Protein AF-A0AAV8G4L3-F1 (afdb_monomer_lite)

Radius of gyration: 15.24 Å; chains: 1; bounding box: 41×36×33 Å

Secondary structure (DSSP, 8-state):
-HHHHHHHHHHHHHHHHHHHHHHHH-TT--EEEEEEETT-TTTHHHHHHHHHHHHHHT-TTPEEEEEEE-TTSTTPPPHHHHHHHTTGGGT-----

InterPro domains:
  IPR006689 Small GTPase superfamily, ARF/SAR type [PF00025] (18-96)
  IPR006689 Small GTPase superfamily, ARF/SAR type [PR00328] (18-43)
  IPR006689 Small GTPase superfamily, ARF/SAR type [PR00328] (62-83)
  IPR024156 Small GTPase superfamily, ARF type [PTHR11711] (18-96)
  IPR027417 P-loop containing nucleoside triphosphate hydrolase [G3DSA:3.40.50.300] (16-96)
  IPR027417 P-loop containing nucleoside triphosphate hydrolase [SSF52540] (18-87)

Foldseek 3Di:
DVVVVVVVVVVVVVVVVVVVCCVVVQVPAQADEAEDAQQCPPCLLVSLVVVVVSCVPRNVNHHYDYHQPPPVDPRGHDPVRSCVSSVCVVSPPDPD

pLDDT: mean 80.6, std 14.78, range [37.38, 97.06]

Structure (mmCIF, N/CA/C/O backbone):
data_AF-A0AAV8G4L3-F1
#
_entry.id   AF-A0AAV8G4L3-F1
#
loop_
_atom_site.group_PDB
_atom_site.id
_atom_site.type_symbol
_atom_site.label_atom_id
_atom_site.label_alt_id
_atom_site.label_comp_id
_atom_site.label_asym_id
_atom_site.label_entity_id
_atom_site.label_seq_id
_atom_site.pdbx_PDB_ins_code
_atom_site.Cartn_x
_atom_site.Cartn_y
_atom_site.Cartn_z
_atom_site.occupancy
_atom_site.B_iso_or_equiv
_atom_site.auth_seq_id
_atom_site.auth_comp_id
_atom_site.auth_asym_id
_atom_site.auth_atom_id
_atom_site.pdbx_PDB_model_num
ATOM 1 N N . MET A 1 1 ? 26.419 19.169 -6.362 1.00 51.41 1 MET A N 1
ATOM 2 C CA . MET A 1 1 ? 26.296 18.342 -5.135 1.00 51.41 1 MET A CA 1
ATOM 3 C C . MET A 1 1 ? 25.146 18.800 -4.229 1.00 51.41 1 MET A C 1
ATOM 5 O O . MET A 1 1 ? 24.389 17.944 -3.806 1.00 51.41 1 MET A O 1
ATOM 9 N N . LEU A 1 2 ? 24.950 20.106 -3.977 1.00 50.97 2 LEU A N 1
ATOM 10 C CA . LEU A 1 2 ? 23.871 20.629 -3.110 1.00 50.97 2 LEU A CA 1
ATOM 11 C C . LEU A 1 2 ? 22.449 20.593 -3.715 1.00 50.97 2 LEU A C 1
ATOM 13 O O . LEU A 1 2 ? 21.473 20.571 -2.970 1.00 50.97 2 LEU A O 1
ATOM 17 N N . GLU A 1 3 ? 22.304 20.557 -5.042 1.00 54.88 3 GLU A N 1
ATOM 18 C CA . GLU A 1 3 ? 20.980 20.543 -5.694 1.00 54.88 3 GLU A CA 1
ATOM 19 C C . GLU A 1 3 ? 20.198 19.240 -5.464 1.00 54.88 3 GL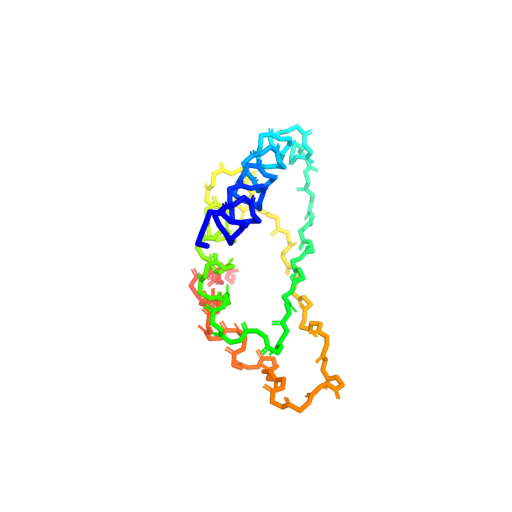U A C 1
ATOM 21 O O . GLU A 1 3 ? 18.993 19.289 -5.225 1.00 54.88 3 GLU A O 1
ATOM 26 N N . ASN A 1 4 ? 20.881 18.091 -5.400 1.00 56.00 4 ASN A N 1
ATOM 27 C CA . ASN A 1 4 ? 20.243 16.805 -5.087 1.00 56.00 4 ASN A CA 1
ATOM 28 C C . ASN A 1 4 ? 19.673 16.763 -3.658 1.00 56.00 4 ASN A C 1
ATOM 30 O O . ASN A 1 4 ? 18.623 16.165 -3.427 1.00 56.00 4 ASN A O 1
ATOM 34 N N . TYR A 1 5 ? 20.315 17.448 -2.706 1.00 62.03 5 TYR A N 1
ATOM 35 C CA . TYR A 1 5 ? 19.820 17.529 -1.329 1.00 62.03 5 TYR A CA 1
ATOM 36 C C . TYR A 1 5 ? 18.576 18.406 -1.210 1.00 62.03 5 TYR A C 1
ATOM 38 O O . TYR A 1 5 ? 17.708 18.102 -0.400 1.00 62.03 5 TYR A O 1
ATOM 46 N N . LYS A 1 6 ? 18.436 19.453 -2.036 1.00 62.38 6 LYS A N 1
ATOM 47 C CA . LYS A 1 6 ? 17.231 20.299 -2.035 1.00 62.38 6 LYS A CA 1
ATOM 48 C C . LYS A 1 6 ? 15.986 19.510 -2.440 1.00 62.38 6 LYS A C 1
ATOM 50 O O . LYS A 1 6 ? 14.959 19.641 -1.782 1.00 62.38 6 LYS A O 1
ATOM 55 N N . GLY A 1 7 ? 16.088 18.658 -3.463 1.00 69.69 7 GLY A N 1
ATOM 56 C CA . GLY A 1 7 ? 14.985 17.785 -3.880 1.00 69.69 7 GLY A CA 1
ATOM 57 C C . GLY A 1 7 ? 14.605 16.761 -2.807 1.00 69.69 7 GLY A C 1
ATOM 58 O O . GLY A 1 7 ? 13.424 16.546 -2.537 1.00 69.69 7 GLY A O 1
ATOM 59 N N . TRP A 1 8 ? 15.603 16.175 -2.141 1.00 67.81 8 TRP A N 1
ATOM 60 C CA . TRP A 1 8 ? 15.376 15.217 -1.060 1.00 67.81 8 TRP A CA 1
ATOM 61 C C . TRP A 1 8 ? 14.757 15.875 0.179 1.00 67.81 8 TRP A C 1
ATOM 63 O O . TRP A 1 8 ? 13.735 15.407 0.675 1.00 67.81 8 TRP A O 1
ATOM 73 N N . LEU A 1 9 ? 15.304 17.009 0.624 1.00 65.50 9 LEU A N 1
ATOM 74 C CA . LEU A 1 9 ? 14.768 17.780 1.746 1.00 65.50 9 LEU A CA 1
ATOM 75 C C . LEU A 1 9 ? 13.337 18.242 1.466 1.00 65.50 9 LEU A C 1
ATOM 77 O O . LEU A 1 9 ? 12.475 18.055 2.317 1.00 65.50 9 LEU A O 1
ATOM 81 N N . ALA A 1 10 ? 13.048 18.767 0.272 1.00 69.31 10 ALA A N 1
ATOM 82 C CA . ALA A 1 10 ? 11.690 19.160 -0.101 1.00 69.31 10 ALA A CA 1
ATOM 83 C C . ALA A 1 10 ? 10.711 17.975 -0.050 1.00 69.31 10 ALA A C 1
ATOM 85 O O . ALA A 1 10 ? 9.605 18.122 0.465 1.00 69.31 10 ALA A O 1
ATOM 86 N N . LYS A 1 11 ? 11.120 16.785 -0.511 1.00 66.50 11 LYS A N 1
ATOM 87 C CA . LYS A 1 11 ? 10.301 15.565 -0.439 1.00 66.50 11 LYS A CA 1
ATOM 88 C C . LYS A 1 11 ? 10.072 15.110 1.006 1.00 66.50 11 LYS A C 1
ATOM 90 O O . LYS A 1 11 ? 8.945 14.773 1.350 1.00 66.50 11 LYS A O 1
ATOM 95 N N . VAL A 1 12 ? 11.098 15.155 1.857 1.00 71.06 12 VAL A N 1
ATOM 96 C CA . VAL A 1 12 ? 10.993 14.819 3.290 1.00 71.06 12 VAL A CA 1
ATOM 97 C C . VAL A 1 12 ? 10.082 15.802 4.030 1.00 71.06 12 VAL A C 1
ATOM 99 O O . VAL A 1 12 ? 9.189 15.374 4.757 1.00 71.06 12 VAL A O 1
ATOM 102 N N . TYR A 1 13 ? 10.245 17.108 3.806 1.00 71.75 13 TYR A N 1
ATOM 103 C CA . TYR A 1 13 ? 9.383 18.137 4.392 1.00 71.75 13 TYR A CA 1
ATOM 104 C C . TYR A 1 13 ? 7.939 18.030 3.899 1.00 71.75 13 TYR A C 1
ATOM 106 O O . TYR A 1 13 ? 7.018 18.170 4.699 1.00 71.75 13 TYR A O 1
ATOM 114 N N . LEU A 1 14 ? 7.726 17.739 2.612 1.00 73.56 14 LEU A N 1
ATOM 115 C CA . LEU A 1 14 ? 6.390 17.527 2.058 1.00 73.56 14 LEU A CA 1
ATOM 116 C C . LEU A 1 14 ? 5.714 16.306 2.691 1.00 73.56 14 LEU A C 1
ATOM 118 O O . LEU A 1 14 ? 4.560 16.395 3.101 1.00 73.56 14 LEU A O 1
ATOM 122 N N . ILE A 1 15 ? 6.443 15.193 2.831 1.00 71.31 15 ILE A N 1
ATOM 123 C CA . ILE A 1 15 ? 5.964 14.000 3.539 1.00 71.31 15 ILE A CA 1
ATOM 124 C C . ILE A 1 15 ? 5.593 14.366 4.980 1.00 71.31 15 ILE A C 1
ATOM 126 O O . ILE A 1 15 ? 4.503 14.028 5.429 1.00 71.31 15 ILE A O 1
ATOM 130 N N . TYR A 1 16 ? 6.444 15.102 5.696 1.00 74.62 16 TYR A N 1
ATOM 131 C CA . TYR A 1 16 ? 6.173 15.517 7.074 1.00 74.62 16 TYR A CA 1
ATOM 132 C C . TYR A 1 16 ? 4.943 16.430 7.195 1.00 74.62 16 TYR A C 1
ATOM 134 O O . TYR A 1 16 ? 4.105 16.218 8.070 1.00 74.62 16 TYR A O 1
ATOM 142 N N . LEU A 1 17 ? 4.793 17.406 6.295 1.00 75.44 17 LEU A N 1
ATOM 143 C CA . LEU A 1 17 ? 3.656 18.326 6.280 1.00 75.44 17 LEU A CA 1
ATOM 144 C C . LEU A 1 17 ? 2.338 17.586 6.018 1.00 75.44 17 LEU A C 1
ATOM 146 O O . LEU A 1 17 ? 1.368 17.775 6.749 1.00 75.44 17 LEU A O 1
ATOM 150 N N . ILE A 1 18 ? 2.317 16.697 5.022 1.00 74.50 18 ILE A N 1
ATOM 151 C CA . ILE A 1 18 ? 1.148 15.864 4.708 1.00 74.50 18 ILE A CA 1
ATOM 152 C C . ILE A 1 18 ? 0.784 14.977 5.909 1.00 74.50 18 ILE A C 1
ATOM 154 O O . ILE A 1 18 ? -0.389 14.864 6.258 1.00 74.50 18 ILE A O 1
ATOM 158 N N . ARG A 1 19 ? 1.780 14.420 6.607 1.00 71.00 19 ARG A N 1
ATOM 159 C CA . ARG A 1 19 ? 1.579 13.579 7.800 1.00 71.00 19 ARG A CA 1
ATOM 160 C C . ARG A 1 19 ? 1.029 14.326 9.008 1.00 71.00 19 ARG A C 1
ATOM 162 O O . ARG A 1 19 ? 0.378 13.705 9.839 1.00 71.00 19 ARG A O 1
ATOM 169 N N . GLN A 1 20 ? 1.260 15.632 9.131 1.00 71.62 20 GLN A N 1
ATOM 170 C CA . GLN A 1 20 ? 0.590 16.416 10.172 1.00 71.62 20 GLN A CA 1
ATOM 171 C C . GLN A 1 20 ? -0.898 16.599 9.869 1.00 71.62 20 GLN A C 1
ATOM 173 O O . GLN A 1 20 ? -1.729 16.523 10.770 1.00 71.62 20 GLN A O 1
ATOM 178 N N . LEU A 1 21 ? -1.242 16.774 8.592 1.00 70.94 21 LEU A N 1
ATOM 179 C CA . LEU A 1 21 ? -2.628 16.943 8.162 1.00 70.94 21 LEU A CA 1
ATOM 180 C C . LEU A 1 21 ? -3.452 15.658 8.306 1.00 70.94 21 LEU A C 1
ATOM 182 O O . LEU A 1 21 ? -4.654 15.722 8.536 1.00 70.94 21 LEU A O 1
ATOM 186 N N . TRP A 1 22 ? -2.811 14.494 8.216 1.00 70.56 22 TRP A N 1
ATOM 187 C CA . TRP A 1 22 ? -3.433 13.177 8.371 1.00 70.56 22 TRP A CA 1
ATOM 188 C C . TRP A 1 22 ? -4.287 13.041 9.635 1.00 70.56 22 TRP A C 1
ATOM 190 O O . TRP A 1 22 ? -5.426 12.593 9.547 1.00 70.56 22 TRP A O 1
ATOM 200 N N . ARG A 1 23 ? -3.815 13.540 10.784 1.00 64.31 23 ARG A N 1
ATOM 201 C CA . ARG A 1 23 ? -4.581 13.509 12.045 1.00 64.31 23 ARG A CA 1
ATOM 202 C C . ARG A 1 23 ? -5.941 14.208 11.952 1.00 64.31 23 ARG A C 1
ATOM 204 O O . ARG A 1 23 ? -6.870 13.830 12.654 1.00 64.31 23 ARG A O 1
ATOM 211 N N . HIS A 1 24 ? -6.071 15.202 11.076 1.00 66.31 24 HIS A N 1
ATOM 212 C CA . HIS A 1 24 ? -7.319 15.935 10.869 1.00 66.31 24 HIS A CA 1
ATOM 213 C C . HIS A 1 24 ? -8.251 15.271 9.848 1.00 66.31 24 HIS A C 1
ATOM 215 O O . HIS A 1 24 ? -9.458 15.475 9.920 1.00 66.31 24 HIS A O 1
ATOM 221 N N . TYR A 1 25 ? -7.717 14.470 8.922 1.00 63.94 25 TYR A N 1
ATOM 222 C CA . TYR A 1 25 ? -8.514 13.765 7.910 1.00 63.94 25 TYR A CA 1
ATOM 223 C C . TYR A 1 25 ? -9.008 12.390 8.371 1.00 63.94 25 TYR A C 1
ATOM 225 O O . TYR A 1 25 ? -9.930 11.847 7.771 1.00 63.94 25 TYR A O 1
ATOM 233 N N . PHE A 1 26 ? -8.399 11.819 9.411 1.00 64.75 26 PHE A N 1
ATOM 234 C CA . PHE A 1 26 ? -8.614 10.421 9.792 1.00 64.75 26 PHE A CA 1
ATOM 235 C C . PHE A 1 26 ? -9.698 10.186 10.841 1.00 64.75 26 PHE A C 1
ATOM 237 O O . PHE A 1 26 ? -10.160 9.054 10.988 1.00 64.75 26 PHE A O 1
ATOM 244 N N . GLN A 1 27 ? -10.182 11.238 11.506 1.00 64.94 27 GLN A N 1
ATOM 245 C CA . GLN A 1 27 ? -11.320 11.110 12.414 1.00 64.94 27 GLN A CA 1
ATOM 246 C C . GLN A 1 27 ? -12.551 10.580 11.659 1.00 64.94 27 GLN A C 1
ATOM 248 O O . GLN A 1 27 ? -12.959 11.149 10.649 1.00 64.94 27 GLN A O 1
ATOM 253 N N . ASN A 1 28 ? -13.137 9.484 12.154 1.00 65.44 28 ASN A N 1
ATOM 254 C CA . ASN A 1 28 ? -14.292 8.784 11.568 1.00 65.44 28 ASN A CA 1
ATOM 255 C C . ASN A 1 28 ? -14.090 8.235 10.141 1.00 65.44 28 ASN A C 1
ATOM 257 O O . ASN A 1 28 ? -15.064 8.011 9.420 1.00 65.44 28 ASN A O 1
ATOM 261 N N . THR A 1 29 ? -12.850 7.997 9.709 1.00 74.50 29 THR A N 1
ATOM 262 C CA . THR A 1 29 ? -12.610 7.332 8.421 1.00 74.50 29 THR A CA 1
ATOM 263 C C . THR A 1 29 ? -13.055 5.871 8.488 1.00 74.50 29 THR A C 1
ATOM 265 O O . THR A 1 29 ? -12.649 5.143 9.382 1.00 74.50 29 THR A O 1
ATOM 268 N N . GLN A 1 30 ? -13.880 5.435 7.533 1.00 78.75 30 GLN A N 1
ATOM 269 C CA . GLN A 1 30 ? -14.367 4.047 7.446 1.00 78.75 30 GLN A CA 1
ATOM 270 C C . GLN A 1 30 ? -13.527 3.180 6.495 1.00 78.75 30 GLN A C 1
ATOM 272 O O . GLN A 1 30 ? -13.548 1.954 6.583 1.00 78.75 30 GLN A O 1
ATOM 277 N N . GLY A 1 31 ? -12.784 3.810 5.579 1.00 82.31 31 GLY A N 1
ATOM 278 C CA . GLY A 1 31 ? -11.957 3.119 4.595 1.00 82.31 31 GLY A CA 1
ATOM 279 C C . GLY A 1 31 ? -10.718 3.920 4.201 1.00 82.31 31 GLY A C 1
ATOM 280 O O . GLY A 1 31 ? -10.770 5.143 4.086 1.00 82.31 31 GLY A O 1
ATOM 281 N N . LEU A 1 32 ? -9.611 3.222 3.964 1.00 85.81 32 LEU A N 1
ATOM 282 C CA . LEU A 1 32 ? -8.336 3.768 3.514 1.00 85.81 32 LEU A CA 1
ATOM 283 C C . LEU A 1 32 ? -8.006 3.186 2.141 1.00 85.81 32 LEU A C 1
ATOM 285 O O . LEU A 1 32 ? -7.882 1.974 1.987 1.00 85.81 32 LEU A O 1
ATOM 289 N N . ILE A 1 33 ? -7.811 4.055 1.150 1.00 90.12 33 ILE A N 1
ATOM 290 C CA . ILE A 1 33 ? -7.271 3.663 -0.154 1.00 90.12 33 ILE A CA 1
ATOM 291 C C . ILE A 1 33 ? -5.777 3.982 -0.167 1.00 90.12 33 ILE A C 1
ATOM 293 O O . ILE A 1 33 ? -5.382 5.147 -0.126 1.00 90.12 33 ILE A O 1
ATOM 297 N N . PHE A 1 34 ? -4.945 2.950 -0.244 1.00 92.25 34 PHE A N 1
ATOM 298 C CA . PHE A 1 34 ? -3.493 3.059 -0.257 1.00 92.25 34 PHE A CA 1
ATOM 299 C C . PHE A 1 34 ? -2.943 2.740 -1.649 1.00 92.25 34 PHE A C 1
ATOM 301 O O . PHE A 1 34 ? -3.012 1.608 -2.122 1.00 92.25 34 PHE A O 1
ATOM 308 N N . VAL A 1 35 ? -2.405 3.747 -2.335 1.00 93.50 35 VAL A N 1
ATOM 309 C CA . VAL A 1 35 ? -1.903 3.602 -3.709 1.00 93.50 35 VAL A CA 1
ATOM 310 C C . VAL A 1 35 ? -0.390 3.405 -3.693 1.00 93.50 35 VAL A C 1
ATOM 312 O O . VAL A 1 35 ? 0.351 4.261 -3.212 1.00 93.50 35 VAL A O 1
ATOM 315 N N . VAL A 1 36 ? 0.077 2.301 -4.268 1.00 94.31 36 VAL A N 1
ATOM 316 C CA . VAL A 1 36 ? 1.494 1.952 -4.395 1.00 94.31 36 VAL A CA 1
ATOM 317 C C . VAL A 1 36 ? 1.926 2.070 -5.848 1.00 94.31 36 VAL A C 1
ATOM 319 O O . VAL A 1 36 ? 1.253 1.577 -6.745 1.00 94.31 36 VAL A O 1
ATOM 322 N N . ASP A 1 37 ? 3.074 2.702 -6.083 1.00 94.81 37 ASP A N 1
ATOM 323 C CA . ASP A 1 37 ? 3.752 2.648 -7.378 1.00 94.81 37 ASP A CA 1
ATOM 324 C C . ASP A 1 37 ? 4.390 1.262 -7.549 1.00 94.81 37 ASP A C 1
ATOM 326 O O . ASP A 1 37 ? 5.409 0.957 -6.926 1.00 94.81 37 ASP A O 1
ATOM 330 N N . SER A 1 38 ? 3.786 0.403 -8.369 1.00 96.12 38 SER A N 1
ATOM 331 C CA . SER A 1 38 ? 4.233 -0.978 -8.538 1.00 96.12 38 SER A CA 1
ATOM 332 C C . SER A 1 38 ? 5.576 -1.100 -9.246 1.00 96.12 38 SER A C 1
ATOM 334 O O . SER A 1 38 ? 6.187 -2.162 -9.184 1.00 96.12 38 SER A O 1
ATOM 336 N N . ASN A 1 39 ? 6.061 -0.051 -9.910 1.00 95.81 39 ASN A N 1
ATOM 337 C CA . ASN A 1 39 ? 7.362 -0.081 -10.571 1.00 95.81 39 ASN A CA 1
ATOM 338 C C . ASN A 1 39 ? 8.510 0.335 -9.630 1.00 95.81 39 ASN A C 1
ATOM 340 O O . ASN A 1 39 ? 9.680 0.093 -9.926 1.00 95.81 39 ASN A O 1
ATOM 344 N N . ASP A 1 40 ? 8.201 0.927 -8.471 1.00 94.31 40 ASP A N 1
ATOM 345 C CA . ASP A 1 40 ? 9.197 1.401 -7.508 1.00 94.31 40 ASP A CA 1
ATOM 346 C C . ASP A 1 40 ? 9.481 0.373 -6.404 1.00 94.31 40 ASP A C 1
ATOM 348 O O . ASP A 1 40 ? 9.036 0.467 -5.256 1.00 94.31 40 ASP A O 1
ATOM 352 N N . ARG A 1 41 ? 10.267 -0.640 -6.771 1.00 92.12 41 ARG A N 1
ATOM 353 C CA . ARG A 1 41 ? 10.626 -1.764 -5.893 1.00 92.12 41 ARG A CA 1
ATOM 354 C C . ARG A 1 41 ? 11.455 -1.358 -4.668 1.00 92.12 41 ARG A C 1
ATOM 356 O O . ARG A 1 41 ? 11.467 -2.117 -3.703 1.00 92.12 41 ARG A O 1
ATOM 363 N N . ASN A 1 42 ? 12.127 -0.204 -4.693 1.00 90.69 42 ASN A N 1
ATOM 364 C CA . ASN A 1 42 ? 12.970 0.267 -3.588 1.00 90.69 42 ASN A CA 1
ATOM 365 C C . ASN A 1 42 ? 12.142 0.975 -2.509 1.00 90.69 42 ASN A C 1
ATOM 367 O O . ASN A 1 42 ? 12.388 0.785 -1.321 1.00 90.69 42 ASN A O 1
ATOM 371 N N . ARG A 1 43 ? 11.131 1.759 -2.907 1.00 91.06 43 ARG A N 1
ATOM 372 C CA . ARG A 1 43 ? 10.319 2.549 -1.965 1.00 91.06 43 ARG A CA 1
ATOM 373 C C . ARG A 1 43 ? 9.129 1.810 -1.366 1.00 91.06 43 ARG A C 1
ATOM 375 O O . ARG A 1 43 ? 8.505 2.319 -0.441 1.00 91.06 43 ARG A O 1
ATOM 382 N N . VAL A 1 44 ? 8.809 0.611 -1.842 1.00 92.62 44 VAL A N 1
ATOM 383 C CA . VAL A 1 44 ? 7.703 -0.186 -1.283 1.00 92.62 44 VAL A CA 1
ATOM 384 C C . VAL A 1 44 ? 7.928 -0.578 0.186 1.00 92.62 44 VAL A C 1
ATOM 386 O O . VAL A 1 44 ? 6.965 -0.695 0.935 1.00 92.62 44 VAL A O 1
ATOM 389 N N . ILE A 1 45 ? 9.186 -0.703 0.628 1.00 91.38 45 ILE A N 1
ATOM 390 C CA . ILE A 1 45 ? 9.521 -0.962 2.039 1.00 91.38 45 ILE A CA 1
ATOM 391 C C . ILE A 1 45 ? 9.204 0.266 2.901 1.00 91.38 45 ILE A C 1
ATOM 393 O O . ILE A 1 45 ? 8.596 0.133 3.958 1.00 91.38 45 ILE A O 1
ATOM 397 N N . GLU A 1 46 ? 9.542 1.467 2.427 1.00 90.44 46 GLU A N 1
ATOM 398 C CA . GLU A 1 46 ? 9.144 2.708 3.104 1.00 90.44 46 GLU A CA 1
ATOM 399 C C . GLU A 1 46 ? 7.613 2.819 3.158 1.00 90.44 46 GLU A C 1
ATOM 401 O O . GLU A 1 46 ? 7.049 3.130 4.202 1.00 90.44 46 GLU A O 1
ATOM 406 N N . ALA A 1 47 ? 6.924 2.488 2.059 1.00 91.75 47 ALA A N 1
ATOM 407 C CA . ALA A 1 47 ? 5.463 2.496 1.998 1.00 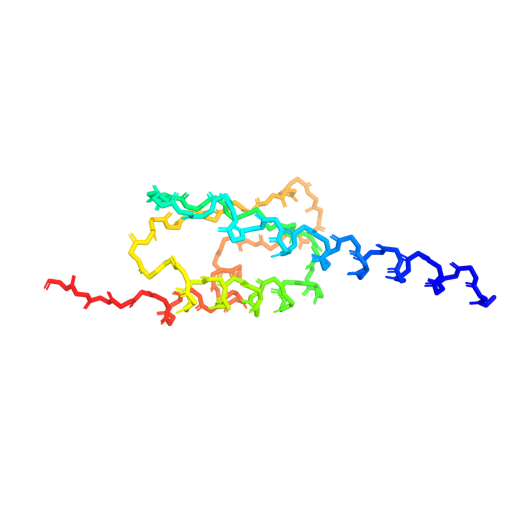91.75 47 ALA A CA 1
ATOM 408 C C . ALA A 1 47 ? 4.820 1.525 3.005 1.00 91.75 47 ALA A C 1
ATOM 410 O O . ALA A 1 47 ? 3.811 1.871 3.618 1.00 91.75 47 ALA A O 1
ATOM 411 N N . ARG A 1 48 ? 5.414 0.343 3.220 1.00 93.94 48 ARG A N 1
ATOM 412 C CA . ARG A 1 48 ? 5.004 -0.594 4.275 1.00 93.94 48 ARG A CA 1
ATOM 413 C C . ARG A 1 48 ? 5.075 0.066 5.647 1.00 93.94 48 ARG A C 1
ATO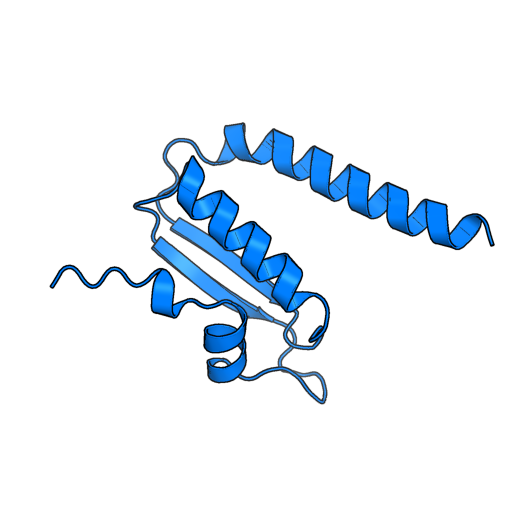M 415 O O . ARG A 1 48 ? 4.088 0.060 6.374 1.00 93.94 48 ARG A O 1
ATOM 422 N N . ASP A 1 49 ? 6.229 0.614 6.011 1.00 91.94 49 ASP A N 1
ATOM 423 C CA . ASP A 1 49 ? 6.440 1.153 7.360 1.00 91.94 49 ASP A CA 1
ATOM 424 C C . ASP A 1 49 ? 5.478 2.312 7.660 1.00 91.94 49 ASP A C 1
ATOM 426 O O . ASP A 1 49 ? 4.998 2.463 8.784 1.00 91.94 49 ASP A O 1
ATOM 430 N N . GLU A 1 50 ? 5.148 3.096 6.636 1.00 88.62 50 GLU A N 1
ATOM 431 C CA . GLU A 1 50 ? 4.130 4.140 6.698 1.00 88.62 50 GLU A CA 1
ATOM 432 C C . GLU A 1 50 ? 2.722 3.583 6.909 1.00 88.62 50 GLU A C 1
ATOM 434 O O . GLU A 1 50 ? 2.040 4.000 7.846 1.00 88.62 50 GLU A O 1
ATOM 439 N N . LEU A 1 51 ? 2.310 2.610 6.094 1.00 89.94 51 LEU A N 1
ATOM 440 C CA . LEU A 1 51 ? 1.002 1.964 6.198 1.00 89.94 51 LEU A CA 1
ATOM 441 C C . LEU A 1 51 ? 0.779 1.359 7.590 1.00 89.94 51 LEU A C 1
ATOM 443 O O . LEU A 1 51 ? -0.240 1.612 8.227 1.00 89.94 51 LEU A O 1
ATOM 447 N N . HIS A 1 52 ? 1.753 0.598 8.093 1.00 89.81 52 HIS A N 1
ATOM 448 C CA . HIS A 1 52 ? 1.660 -0.052 9.404 1.00 89.81 52 HIS A CA 1
ATOM 449 C C . HIS A 1 52 ? 1.603 0.965 10.548 1.00 89.81 52 HIS A C 1
ATOM 451 O O . HIS A 1 52 ? 0.878 0.759 11.519 1.00 89.81 52 HIS A O 1
ATOM 457 N N . ARG A 1 53 ? 2.319 2.090 10.438 1.00 85.69 53 ARG A N 1
ATOM 458 C CA . ARG A 1 53 ? 2.240 3.176 11.425 1.00 85.69 53 ARG A CA 1
ATOM 459 C C . ARG A 1 53 ? 0.852 3.818 11.443 1.00 85.69 53 ARG A C 1
ATOM 461 O O . ARG A 1 53 ? 0.294 4.004 12.517 1.00 85.69 53 ARG A O 1
ATOM 468 N N . MET A 1 54 ? 0.280 4.103 10.271 1.00 80.94 54 MET A N 1
ATOM 469 C CA . MET A 1 54 ? -1.066 4.683 10.159 1.00 80.94 54 MET A CA 1
ATOM 470 C C . MET A 1 54 ? -2.138 3.791 10.795 1.00 80.94 54 MET A C 1
ATOM 472 O O . MET A 1 54 ? -2.985 4.284 11.538 1.00 80.94 54 MET A O 1
ATOM 476 N N . LEU A 1 55 ? -2.089 2.486 10.511 1.00 82.62 55 LEU A N 1
ATOM 477 C CA . LEU A 1 55 ? -3.077 1.520 10.997 1.00 82.62 55 LEU A CA 1
ATOM 478 C C . LEU A 1 55 ? -2.972 1.272 12.510 1.00 82.62 55 LEU A C 1
ATOM 480 O O . LEU A 1 55 ? -3.990 1.052 13.161 1.00 82.62 55 LEU A O 1
ATOM 484 N N . ASN A 1 56 ? -1.768 1.351 13.086 1.00 81.25 56 ASN A N 1
ATOM 485 C CA . ASN A 1 56 ? -1.564 1.148 14.524 1.00 81.25 56 ASN A CA 1
ATOM 486 C C . ASN A 1 56 ? -2.052 2.316 15.396 1.00 81.25 56 ASN A C 1
ATOM 488 O O . ASN A 1 56 ? -2.566 2.060 16.493 1.00 81.25 56 ASN A O 1
ATOM 492 N N . ASP A 1 57 ? -1.874 3.556 14.926 1.00 72.75 57 ASP A N 1
ATOM 493 C CA . ASP A 1 57 ? -2.133 4.762 15.720 1.00 72.75 57 ASP A CA 1
ATOM 494 C C . ASP A 1 57 ? -3.624 5.149 15.737 1.00 72.75 57 ASP A C 1
ATOM 496 O O . ASP A 1 57 ? -4.192 5.324 16.810 1.00 72.75 57 ASP A O 1
ATOM 500 N N . GLU A 1 58 ? -4.275 5.268 14.572 1.00 66.88 58 GLU A N 1
ATOM 501 C CA . GLU A 1 58 ? -5.574 5.971 14.456 1.00 66.88 58 GLU A CA 1
ATOM 502 C C . GLU A 1 58 ? -6.646 5.192 13.661 1.00 66.88 58 GLU A C 1
ATOM 504 O O . GLU A 1 58 ? -7.780 5.651 13.549 1.00 66.88 58 GLU A O 1
ATOM 509 N N . MET A 1 59 ? -6.314 4.033 13.071 1.00 70.50 59 MET A N 1
ATOM 510 C CA . MET A 1 59 ? -7.140 3.377 12.035 1.00 70.50 59 MET A CA 1
ATOM 511 C C . MET A 1 59 ? -7.276 1.852 12.181 1.00 70.50 59 MET A C 1
ATOM 513 O O . MET A 1 59 ? -7.237 1.121 11.191 1.00 70.50 59 MET A O 1
ATOM 517 N N . ARG A 1 60 ? -7.435 1.341 13.404 1.00 68.88 60 ARG A N 1
ATOM 518 C CA . ARG A 1 60 ? -7.456 -0.118 13.631 1.00 68.88 60 ARG A CA 1
ATOM 519 C C . ARG A 1 60 ? -8.618 -0.849 12.954 1.00 68.88 60 ARG A C 1
ATOM 52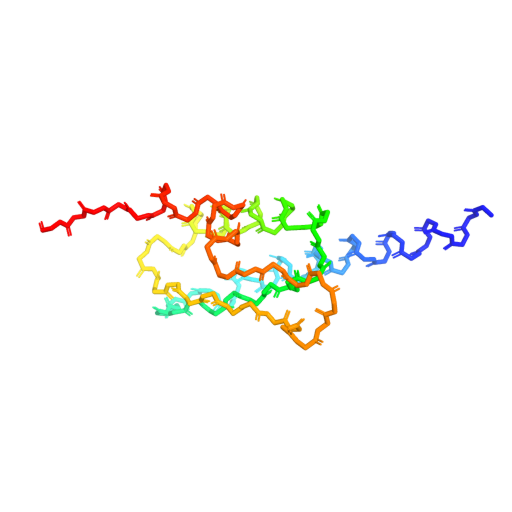1 O O . ARG A 1 60 ? -8.427 -1.971 12.506 1.00 68.88 60 ARG A O 1
ATOM 528 N N . ASP A 1 61 ? -9.769 -0.192 12.820 1.00 75.19 61 ASP A N 1
ATOM 529 C CA . ASP A 1 61 ? -11.000 -0.798 12.285 1.00 75.19 61 ASP A CA 1
ATOM 530 C C . ASP A 1 61 ? -11.334 -0.331 10.856 1.00 75.19 61 ASP A C 1
ATOM 532 O O . ASP A 1 61 ? -12.464 -0.457 10.382 1.00 75.19 61 ASP A O 1
ATOM 536 N N . VAL A 1 62 ? -10.361 0.259 10.159 1.00 84.00 62 VAL A N 1
ATOM 537 C CA . VAL A 1 62 ? -10.565 0.830 8.826 1.00 84.00 62 VAL A CA 1
ATOM 538 C C . VAL A 1 62 ? -10.434 -0.241 7.749 1.00 84.00 62 VAL A C 1
ATOM 540 O O . VAL A 1 62 ? -9.469 -1.004 7.718 1.00 84.00 62 VAL A O 1
ATOM 543 N N . VAL A 1 63 ? -11.366 -0.252 6.792 1.00 86.00 63 VAL A N 1
ATOM 544 C CA . VAL A 1 63 ? -11.258 -1.115 5.609 1.00 86.00 63 VAL A CA 1
ATOM 545 C C . VAL A 1 63 ? -10.123 -0.616 4.715 1.00 86.00 63 VAL A C 1
ATOM 547 O O . VAL A 1 63 ? -10.191 0.483 4.167 1.00 86.00 63 VAL A O 1
ATOM 550 N N . LEU A 1 64 ? -9.083 -1.426 4.534 1.00 88.81 64 LEU A N 1
ATOM 551 C CA . LEU A 1 64 ? -7.948 -1.100 3.671 1.00 88.81 64 LEU A CA 1
ATOM 552 C C . LEU A 1 64 ? -8.149 -1.642 2.245 1.00 88.81 64 LEU A C 1
ATOM 554 O O . LEU A 1 64 ? -8.297 -2.845 2.045 1.00 88.81 64 LEU A O 1
ATOM 558 N N . LEU A 1 65 ? -8.051 -0.764 1.245 1.00 91.38 65 LEU A N 1
ATOM 559 C CA . LEU A 1 65 ? -7.928 -1.110 -0.173 1.00 91.38 65 LEU A CA 1
ATOM 560 C C . LEU A 1 65 ? -6.551 -0.685 -0.690 1.00 91.38 65 LEU A C 1
ATOM 562 O O . LEU A 1 65 ? -6.205 0.492 -0.624 1.00 91.38 65 LEU A O 1
ATOM 566 N N . VAL A 1 66 ? -5.785 -1.614 -1.264 1.00 94.00 66 VAL A N 1
ATOM 567 C CA . VAL A 1 66 ? -4.473 -1.314 -1.858 1.00 94.00 66 VAL A CA 1
ATOM 568 C C . VAL A 1 66 ? -4.565 -1.304 -3.384 1.00 94.00 66 VAL A C 1
ATOM 570 O O . VAL A 1 66 ? -4.949 -2.301 -3.990 1.00 94.00 66 VAL A O 1
ATOM 573 N N . PHE A 1 67 ? -4.160 -0.200 -4.016 1.00 95.69 67 PHE A N 1
ATOM 574 C CA . PHE A 1 67 ? -4.011 -0.110 -5.470 1.00 95.69 67 PHE A CA 1
ATOM 575 C C . PHE A 1 67 ? -2.552 -0.276 -5.886 1.00 95.69 67 PHE A C 1
ATOM 577 O O . PHE A 1 67 ? -1.701 0.545 -5.550 1.00 95.69 67 PHE A O 1
ATOM 584 N N . ALA A 1 68 ? -2.284 -1.298 -6.694 1.00 95.31 68 ALA A N 1
ATOM 585 C CA . ALA A 1 68 ? -1.023 -1.477 -7.401 1.00 95.31 68 ALA A CA 1
ATOM 586 C C . ALA A 1 68 ? -1.033 -0.638 -8.689 1.00 95.31 68 ALA A C 1
ATOM 588 O O . ALA A 1 68 ? -1.517 -1.081 -9.726 1.00 95.31 68 ALA A O 1
ATOM 589 N N . ASN A 1 69 ? -0.560 0.602 -8.621 1.00 95.19 69 ASN A N 1
ATOM 590 C CA . ASN A 1 69 ? -0.606 1.547 -9.734 1.00 95.19 69 ASN A CA 1
ATOM 591 C C . ASN A 1 69 ? 0.637 1.445 -10.632 1.00 95.19 69 ASN A C 1
ATOM 593 O O . ASN A 1 69 ? 1.726 1.195 -10.128 1.00 95.19 69 ASN A O 1
ATOM 597 N N . LYS A 1 70 ? 0.493 1.767 -11.926 1.00 95.19 70 LYS A N 1
ATOM 598 C CA . LYS A 1 70 ? 1.522 1.660 -12.986 1.00 95.19 70 LYS A CA 1
ATOM 599 C C . LYS A 1 70 ? 1.860 0.232 -13.433 1.00 95.19 70 LYS A C 1
ATOM 601 O O . LYS A 1 70 ? 3.021 -0.106 -13.670 1.00 95.19 70 LYS A O 1
ATOM 606 N N . GLN A 1 71 ? 0.840 -0.615 -13.537 1.00 96.25 71 GLN A N 1
ATOM 607 C CA . GLN A 1 71 ? 0.972 -1.992 -14.038 1.00 96.25 71 GLN A CA 1
ATOM 608 C C . GLN A 1 71 ? 1.340 -2.067 -15.530 1.00 96.25 71 GLN A C 1
ATOM 610 O O . GLN A 1 71 ? 1.749 -3.118 -16.007 1.00 96.25 71 GLN A O 1
ATOM 615 N N . ASP A 1 72 ? 1.208 -0.963 -16.265 1.00 96.19 72 ASP A N 1
ATOM 616 C CA . ASP A 1 72 ? 1.607 -0.821 -17.666 1.00 96.19 72 ASP A CA 1
ATOM 617 C C . ASP A 1 72 ? 3.132 -0.828 -17.874 1.00 96.19 72 ASP A C 1
ATOM 619 O O . ASP A 1 72 ? 3.604 -1.088 -18.981 1.00 96.19 72 ASP A O 1
ATOM 623 N N . LEU A 1 73 ? 3.917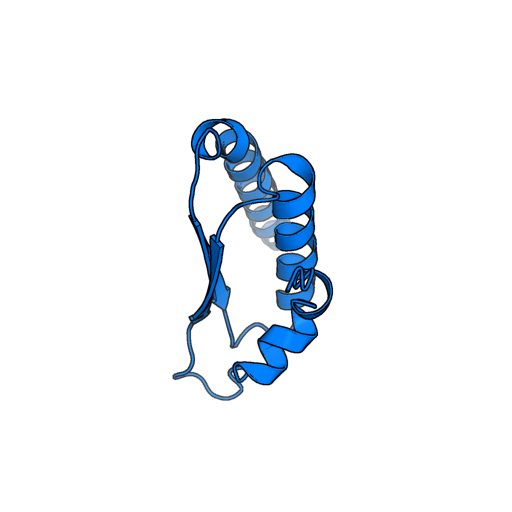 -0.555 -16.826 1.00 94.81 73 LEU A N 1
ATOM 624 C CA . LEU A 1 73 ? 5.369 -0.438 -16.925 1.00 94.81 73 LEU A CA 1
ATOM 625 C C . LEU A 1 73 ? 6.090 -1.795 -16.850 1.00 94.81 73 LEU A C 1
ATOM 627 O O . LEU A 1 73 ? 5.689 -2.690 -16.099 1.00 94.81 73 LEU A O 1
ATOM 631 N N . PRO A 1 74 ? 7.224 -1.943 -17.562 1.00 89.44 74 PRO A N 1
ATOM 632 C CA . PRO A 1 74 ? 8.038 -3.145 -17.466 1.00 89.44 74 PRO A CA 1
ATOM 633 C C . PRO A 1 74 ? 8.635 -3.267 -16.059 1.00 89.44 74 PRO A C 1
ATOM 635 O O . PRO A 1 74 ? 9.269 -2.333 -15.575 1.00 89.44 74 PRO A O 1
ATOM 638 N N . ASN A 1 75 ? 8.503 -4.451 -15.452 1.00 91.69 75 ASN A N 1
ATOM 639 C CA . ASN A 1 75 ? 8.911 -4.795 -14.077 1.00 91.69 75 ASN A CA 1
ATOM 640 C C . ASN A 1 75 ? 7.960 -4.356 -12.950 1.00 91.69 75 ASN A C 1
ATOM 642 O O . ASN A 1 75 ? 8.327 -4.495 -11.772 1.00 91.69 75 ASN A O 1
ATOM 646 N N . ALA A 1 76 ? 6.745 -3.907 -13.280 1.00 95.88 76 ALA A N 1
ATOM 647 C CA . ALA A 1 76 ? 5.694 -3.692 -12.294 1.00 95.88 76 ALA A CA 1
ATOM 648 C C . ALA A 1 76 ? 5.506 -4.936 -11.405 1.00 95.88 76 ALA A C 1
ATOM 650 O O . ALA A 1 76 ? 5.430 -6.070 -11.877 1.00 95.88 76 ALA A O 1
ATOM 651 N N . MET A 1 77 ? 5.486 -4.723 -10.092 1.00 97.06 77 MET A N 1
ATOM 652 C CA . MET A 1 77 ? 5.199 -5.763 -9.112 1.00 97.06 77 MET A CA 1
ATOM 653 C C . MET A 1 77 ? 3.752 -6.226 -9.271 1.00 97.06 77 MET A C 1
ATOM 655 O O . MET A 1 77 ? 2.831 -5.406 -9.291 1.00 97.06 77 MET A O 1
ATOM 659 N N . ILE A 1 78 ? 3.558 -7.541 -9.343 1.00 95.88 78 ILE A N 1
ATOM 660 C CA . ILE A 1 78 ? 2.225 -8.142 -9.309 1.00 95.88 78 ILE A CA 1
ATOM 661 C C . ILE A 1 78 ? 1.618 -8.012 -7.908 1.00 95.88 78 ILE A C 1
ATOM 663 O O . ILE A 1 78 ? 2.336 -7.839 -6.921 1.00 95.88 78 ILE A O 1
ATOM 667 N N . ALA A 1 79 ? 0.296 -8.159 -7.812 1.00 93.56 79 ALA A N 1
ATOM 668 C CA . ALA A 1 79 ? -0.432 -8.021 -6.551 1.00 93.56 79 ALA A CA 1
ATOM 669 C C . ALA A 1 79 ? 0.150 -8.889 -5.422 1.00 93.56 79 ALA A C 1
ATOM 671 O O . ALA A 1 79 ? 0.389 -8.372 -4.339 1.00 93.56 79 ALA A O 1
ATOM 672 N N . ALA A 1 80 ? 0.459 -10.162 -5.695 1.00 94.31 80 ALA A N 1
ATOM 673 C CA . ALA A 1 80 ? 1.041 -11.067 -4.700 1.00 94.31 80 ALA A CA 1
ATOM 674 C C . ALA A 1 80 ? 2.374 -10.545 -4.131 1.00 94.31 80 ALA A C 1
ATOM 676 O O . ALA A 1 80 ? 2.567 -10.524 -2.920 1.00 94.31 80 ALA A O 1
ATOM 677 N N . GLU A 1 81 ? 3.258 -10.031 -4.993 1.00 95.69 81 GLU A N 1
ATOM 678 C CA . GLU A 1 81 ? 4.538 -9.467 -4.555 1.00 95.69 81 GLU A CA 1
ATOM 679 C C . GLU A 1 81 ? 4.332 -8.219 -3.679 1.00 95.69 81 GLU A C 1
ATOM 681 O O . GLU A 1 81 ? 5.036 -8.028 -2.687 1.00 95.69 81 GLU A O 1
ATOM 686 N N . ILE A 1 82 ? 3.358 -7.370 -4.021 1.00 95.38 82 ILE A N 1
ATOM 687 C CA . ILE A 1 82 ? 3.016 -6.187 -3.221 1.00 95.38 82 ILE A CA 1
ATOM 688 C C . ILE A 1 82 ? 2.437 -6.602 -1.869 1.00 95.38 82 ILE A C 1
ATOM 690 O O . ILE A 1 82 ? 2.834 -6.033 -0.855 1.00 95.38 82 ILE A O 1
ATOM 694 N N . THR A 1 83 ? 1.552 -7.599 -1.833 1.00 94.19 83 THR A N 1
ATOM 695 C CA . THR A 1 83 ? 0.984 -8.144 -0.593 1.00 94.19 83 THR A CA 1
ATOM 696 C C . THR A 1 83 ? 2.082 -8.604 0.362 1.00 94.19 83 THR A C 1
ATOM 698 O O . THR A 1 83 ? 2.057 -8.240 1.540 1.00 94.19 83 THR A O 1
ATOM 701 N N . ASP A 1 84 ? 3.076 -9.329 -0.151 1.00 94.62 84 ASP A N 1
ATOM 702 C CA . ASP A 1 84 ? 4.198 -9.822 0.647 1.00 94.62 84 ASP A CA 1
ATOM 703 C C . ASP A 1 84 ? 5.108 -8.677 1.107 1.00 94.62 84 ASP A C 1
ATOM 705 O O . ASP A 1 84 ? 5.454 -8.582 2.286 1.00 94.62 84 ASP A O 1
ATOM 709 N N . LYS A 1 85 ? 5.462 -7.749 0.210 1.00 95.19 85 LYS A N 1
ATOM 710 C CA . LYS A 1 85 ? 6.356 -6.627 0.542 1.00 95.19 85 LYS A CA 1
ATOM 711 C C . LYS A 1 85 ? 5.742 -5.616 1.501 1.00 95.19 85 LYS A C 1
ATOM 713 O O . LYS A 1 85 ? 6.460 -5.064 2.333 1.00 95.19 85 LYS A O 1
ATOM 718 N N . LEU A 1 86 ? 4.434 -5.385 1.411 1.00 94.81 86 LEU A N 1
ATOM 719 C CA . LEU A 1 86 ? 3.685 -4.584 2.379 1.00 94.81 86 LEU A CA 1
ATOM 720 C C . LEU A 1 86 ? 3.351 -5.362 3.657 1.00 94.81 86 LEU A C 1
ATOM 722 O O . LEU A 1 86 ? 2.788 -4.782 4.584 1.00 94.81 86 LEU A O 1
ATOM 726 N N . ASN A 1 87 ? 3.697 -6.650 3.727 1.00 94.06 87 ASN A N 1
ATOM 727 C CA . ASN A 1 87 ? 3.394 -7.525 4.853 1.00 94.06 87 ASN A CA 1
ATOM 728 C C . ASN A 1 87 ? 1.914 -7.437 5.272 1.00 94.06 87 ASN A C 1
ATOM 730 O O . ASN A 1 87 ? 1.594 -7.274 6.449 1.00 94.06 87 ASN A O 1
ATOM 734 N N . LEU A 1 88 ? 0.998 -7.483 4.298 1.00 90.94 88 LEU A N 1
ATOM 735 C CA . LEU A 1 88 ? -0.437 -7.339 4.580 1.00 90.94 88 LEU A CA 1
ATOM 736 C C . LEU A 1 88 ? -0.983 -8.533 5.369 1.00 90.94 88 LEU A C 1
ATOM 738 O O . LEU A 1 88 ? -1.946 -8.388 6.114 1.00 90.94 88 LEU A O 1
ATOM 742 N N . HIS A 1 89 ? -0.330 -9.692 5.268 1.00 89.50 89 HIS A N 1
ATOM 743 C CA . HIS A 1 89 ? -0.688 -10.894 6.023 1.00 89.50 89 HIS A CA 1
ATOM 744 C C . HIS A 1 89 ? -0.670 -10.671 7.537 1.00 89.50 89 HIS A C 1
ATOM 746 O O . HIS A 1 89 ? -1.491 -11.249 8.237 1.00 89.50 89 HIS A O 1
ATOM 752 N N . SER A 1 90 ? 0.215 -9.811 8.058 1.00 86.25 90 SER A N 1
ATOM 753 C CA . SER A 1 90 ? 0.245 -9.513 9.496 1.00 86.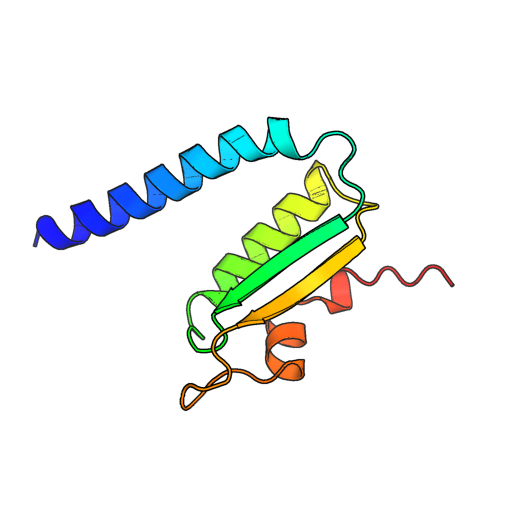25 90 SER A CA 1
ATOM 754 C C . SER A 1 90 ? -0.847 -8.539 9.944 1.00 86.25 90 SER A C 1
ATOM 756 O O . SER A 1 90 ? -1.043 -8.366 11.143 1.00 86.25 90 SER A O 1
ATOM 758 N N . LEU A 1 91 ? -1.513 -7.868 9.000 1.00 79.50 91 LEU A N 1
ATOM 759 C CA . LEU A 1 91 ? -2.626 -6.948 9.255 1.00 79.50 91 LEU A CA 1
ATOM 760 C C . LEU A 1 91 ? -3.979 -7.662 9.200 1.00 79.50 91 LEU A C 1
ATOM 762 O O . LEU A 1 91 ? -4.951 -7.184 9.777 1.00 79.50 91 LEU A O 1
ATOM 766 N N . LEU A 1 92 ? -4.036 -8.820 8.541 1.00 67.94 92 LEU A N 1
ATOM 767 C CA . LEU A 1 92 ? -5.182 -9.719 8.568 1.00 67.94 92 LEU A CA 1
ATOM 768 C C . LEU A 1 92 ? -5.242 -10.407 9.942 1.00 67.94 92 LEU A C 1
ATOM 770 O O . LEU A 1 92 ? -4.885 -11.573 10.093 1.00 67.94 92 LEU A O 1
ATOM 774 N N . GLN A 1 93 ? -5.682 -9.688 10.978 1.00 56.75 93 GLN A N 1
ATOM 775 C CA . GLN A 1 93 ? -6.193 -10.346 12.177 1.00 56.75 93 GLN A CA 1
ATOM 776 C C . GLN A 1 93 ? -7.490 -11.052 11.787 1.00 56.75 93 GLN A C 1
ATOM 778 O O . GLN A 1 93 ? -8.557 -10.446 11.732 1.00 56.75 93 GLN A O 1
ATOM 783 N N . CYS A 1 94 ? -7.385 -12.338 11.457 1.00 42.50 94 CYS A N 1
ATOM 784 C CA . CYS A 1 94 ? -8.538 -13.183 11.198 1.00 42.50 94 CYS A CA 1
ATOM 785 C C . CYS A 1 94 ? -9.328 -13.393 12.499 1.00 42.50 94 CYS A C 1
ATOM 787 O O . CYS A 1 94 ? -9.125 -14.380 13.205 1.00 42.50 94 CYS A O 1
ATOM 789 N N . HIS A 1 95 ? -10.232 -12.471 12.812 1.00 37.38 95 HIS A N 1
ATOM 790 C CA . HIS A 1 95 ? -11.407 -12.792 13.607 1.00 37.38 95 HIS A CA 1
ATOM 791 C C . HIS A 1 95 ? -12.451 -13.376 12.651 1.00 37.38 95 HIS A C 1
ATOM 793 O O . HIS A 1 95 ? -13.079 -12.647 11.886 1.00 37.38 95 HIS A O 1
ATOM 799 N N . TRP A 1 96 ? -12.532 -14.707 12.648 1.00 37.69 96 TRP A N 1
ATOM 800 C CA . TRP A 1 96 ? -13.639 -15.463 12.064 1.00 37.69 96 TRP A CA 1
ATOM 801 C C . TRP A 1 96 ? -14.835 -15.418 13.013 1.00 37.69 96 TRP A C 1
ATOM 803 O O . TRP A 1 96 ? -14.594 -15.513 14.241 1.00 37.69 96 TRP A O 1
#

Sequence (96 aa):
MLENYKGWLAKVYLIYLIRQLWRHYFQNTQGLIFVVDSNDRNRVIEARDELHRMLNDEMRDVVLLVFANKQDLPNAMIAAEITDKLNLHSLLQCHW

Organism: NCBI:txid906938